Protein AF-A0A2N8UGH3-F1 (afdb_monomer)

Solvent-accessible surface area (backbone atoms only — not comparable to full-atom values): 9376 Å² total; per-residue (Å²): 130,88,48,71,65,54,54,50,49,54,59,67,67,43,77,85,64,76,71,81,84,72,56,86,43,68,87,42,90,91,50,55,76,67,55,26,51,52,55,26,53,52,53,52,49,52,53,52,51,50,48,52,52,54,51,51,51,60,73,66,34,61,67,68,53,51,55,53,52,53,53,49,55,51,49,49,56,53,51,50,50,51,52,52,53,51,51,50,53,52,49,51,54,53,47,54,50,50,52,50,52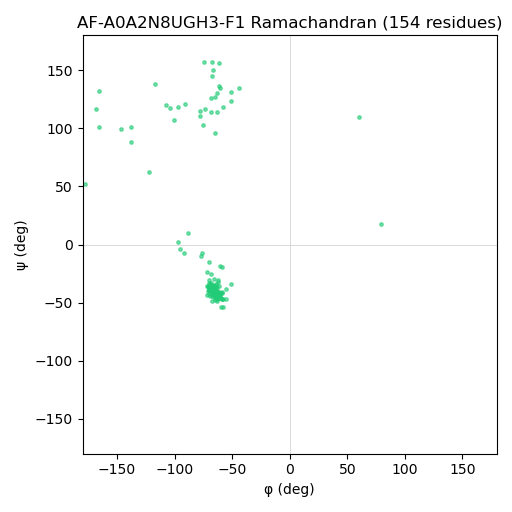,50,50,52,50,50,50,52,51,49,50,53,53,49,48,53,52,50,51,51,53,49,52,54,49,50,49,49,53,53,52,59,66,64,72,78,75,77,91,75,85,87,81,90,80,91,77,90,78,87,77,87,81,80,91,129

Foldseek 3Di:
DQDPVNVVVVVVPPCPDDDPQDQPLPPPPVDDPVRSVVVSVVVVVVVVVVSVVVVCCVVPPCPVVVVVVVVVVVVCVVVVVVVVVVVVVVVVVVVVVVVVVVVVVVVVVVVVVVVVVVVVVVVVVVVVVVVVVVVPDDDDDDDDDDDDDDDDDDDD

Radius of gyration: 50.94 Å; Cα contacts (8 Å, |Δi|>4): 20; chains: 1; bounding box: 108×32×123 Å

pLDDT: mean 74.41, std 18.15, range [32.41, 97.69]

Mean predicted aligned error: 19.1 Å

Structure (mmCIF, N/CA/C/O backbone):
data_AF-A0A2N8UGH3-F1
#
_entry.id   AF-A0A2N8UGH3-F1
#
loop_
_atom_site.group_PDB
_atom_site.id
_atom_site.type_symbol
_atom_site.label_atom_id
_atom_site.label_alt_id
_atom_site.label_comp_id
_atom_site.label_asym_id
_atom_site.label_entity_id
_atom_site.label_seq_id
_atom_site.pdbx_PDB_ins_code
_atom_site.Cartn_x
_atom_site.Cartn_y
_atom_site.Cartn_z
_atom_site.occupancy
_atom_site.B_iso_or_equiv
_atom_site.auth_seq_id
_atom_site.auth_comp_id
_atom_site.auth_asym_id
_atom_site.auth_atom_id
_atom_site.pdbx_PDB_model_num
ATOM 1 N N . MET A 1 1 ? -11.559 -6.009 -9.911 1.00 49.41 1 MET A N 1
ATOM 2 C CA . MET A 1 1 ? -10.511 -5.076 -9.450 1.00 49.41 1 MET A CA 1
ATOM 3 C C . MET A 1 1 ? -11.228 -4.004 -8.659 1.00 49.41 1 MET A C 1
ATOM 5 O O . MET A 1 1 ? -12.177 -3.466 -9.205 1.00 49.41 1 MET A O 1
ATOM 9 N N . ALA A 1 2 ? -10.891 -3.788 -7.388 1.00 54.97 2 ALA A N 1
ATOM 10 C CA . ALA A 1 2 ? -11.519 -2.706 -6.635 1.00 54.97 2 ALA A CA 1
ATOM 11 C C . ALA A 1 2 ? -10.937 -1.376 -7.128 1.00 54.97 2 ALA A C 1
ATOM 13 O O . ALA A 1 2 ? -9.723 -1.180 -7.043 1.00 54.97 2 ALA A O 1
ATOM 14 N N . ASP A 1 3 ? -11.779 -0.522 -7.708 1.00 81.75 3 ASP A N 1
ATOM 15 C CA . ASP A 1 3 ? -11.370 0.803 -8.174 1.00 81.75 3 ASP A CA 1
ATOM 16 C C . ASP A 1 3 ? -10.983 1.682 -6.982 1.00 81.75 3 ASP A C 1
ATOM 18 O O . ASP A 1 3 ? -11.532 1.546 -5.888 1.00 81.75 3 ASP A O 1
ATOM 22 N N . ILE A 1 4 ? -10.061 2.626 -7.191 1.00 71.19 4 ILE A N 1
ATOM 23 C CA . ILE A 1 4 ? -9.666 3.620 -6.174 1.00 71.19 4 ILE A CA 1
ATOM 24 C C . ILE A 1 4 ? -10.902 4.315 -5.587 1.00 71.19 4 ILE A C 1
ATOM 26 O O . ILE A 1 4 ? -10.950 4.570 -4.388 1.00 71.19 4 ILE A O 1
ATOM 30 N N . GLN A 1 5 ? -11.940 4.517 -6.400 1.00 71.19 5 GLN A N 1
ATOM 31 C CA . GLN A 1 5 ? -13.211 5.073 -5.955 1.00 71.19 5 GLN A CA 1
ATOM 32 C C . GLN A 1 5 ? -13.935 4.183 -4.930 1.00 71.19 5 GLN A C 1
ATOM 34 O O . GLN A 1 5 ? -14.475 4.702 -3.965 1.00 71.19 5 GLN A O 1
ATOM 39 N N . GLN A 1 6 ? -13.872 2.853 -5.054 1.00 74.31 6 GLN A N 1
ATOM 40 C CA . GLN A 1 6 ? -14.444 1.935 -4.060 1.00 74.31 6 GLN A CA 1
ATOM 41 C C . GLN A 1 6 ? -13.665 1.936 -2.742 1.00 74.31 6 GLN A C 1
ATOM 43 O O . GLN A 1 6 ? -14.260 1.777 -1.680 1.00 74.31 6 GLN A O 1
ATOM 48 N N . VAL A 1 7 ? -12.343 2.124 -2.793 1.00 69.12 7 VAL A N 1
ATOM 49 C CA . VAL A 1 7 ? -11.521 2.270 -1.581 1.00 69.12 7 VAL A CA 1
ATOM 50 C C . VAL A 1 7 ? -11.821 3.604 -0.900 1.00 69.12 7 VAL A C 1
ATOM 52 O O . VAL A 1 7 ? -11.980 3.646 0.316 1.00 69.12 7 VAL A O 1
ATOM 55 N N . LEU A 1 8 ? -11.956 4.685 -1.671 1.00 67.88 8 LEU A N 1
ATOM 56 C CA . LEU A 1 8 ? -12.337 5.998 -1.152 1.00 67.88 8 LEU A CA 1
ATOM 57 C C . LEU A 1 8 ? -13.750 5.991 -0.563 1.00 67.88 8 LEU A C 1
ATOM 59 O O . LEU A 1 8 ? -13.944 6.539 0.517 1.00 67.88 8 LEU A O 1
ATOM 63 N N . ASP A 1 9 ? -14.700 5.306 -1.197 1.00 74.69 9 ASP A N 1
ATOM 64 C CA . ASP A 1 9 ? -16.054 5.136 -0.668 1.00 74.69 9 ASP A CA 1
ATOM 65 C C . ASP A 1 9 ? -16.061 4.261 0.596 1.00 74.69 9 ASP A C 1
ATOM 67 O O . ASP A 1 9 ? -16.784 4.562 1.541 1.00 74.69 9 ASP A O 1
ATOM 71 N N . GLN A 1 10 ? -15.217 3.224 0.681 1.00 67.56 10 GLN A N 1
ATOM 72 C CA . GLN A 1 10 ? -15.033 2.443 1.913 1.00 67.56 10 GLN A CA 1
ATOM 73 C C . GLN A 1 10 ? -14.420 3.272 3.043 1.00 67.56 10 GLN A C 1
ATOM 75 O O . GLN A 1 10 ? -14.826 3.119 4.192 1.00 67.56 10 GLN A O 1
ATOM 80 N N . VAL A 1 11 ? -13.471 4.158 2.727 1.00 64.19 11 VAL A N 1
ATOM 81 C CA . VAL A 1 11 ? -12.862 5.085 3.690 1.00 64.19 11 VAL A CA 1
ATOM 82 C C . VAL A 1 11 ? -13.861 6.163 4.121 1.00 64.19 11 VAL A C 1
ATOM 84 O O . VAL A 1 11 ? -13.923 6.493 5.300 1.00 64.19 11 VAL A O 1
ATOM 87 N N . ALA A 1 12 ? -14.689 6.673 3.209 1.00 64.88 12 ALA A N 1
ATOM 88 C CA . ALA A 1 12 ? -15.757 7.625 3.515 1.00 64.88 12 ALA A CA 1
ATOM 89 C C . ALA A 1 12 ? -16.912 6.981 4.304 1.00 64.88 12 ALA A C 1
ATOM 91 O O . ALA A 1 12 ? -17.543 7.643 5.126 1.00 64.88 12 ALA A O 1
ATOM 92 N N . ALA A 1 13 ? -17.158 5.685 4.094 1.00 64.12 13 ALA A N 1
ATOM 93 C CA . ALA A 1 13 ? -18.090 4.873 4.870 1.00 64.12 13 ALA A CA 1
ATOM 94 C C . ALA A 1 13 ? -17.541 4.472 6.250 1.00 64.12 13 ALA A C 1
ATOM 96 O O . ALA A 1 13 ? -18.286 3.927 7.072 1.00 64.12 13 ALA A O 1
ATOM 97 N N . LEU A 1 14 ? -16.263 4.749 6.546 1.00 59.75 14 LEU A N 1
ATOM 98 C CA . LEU A 1 14 ? -15.774 4.659 7.916 1.00 59.75 14 LEU A CA 1
ATOM 99 C C . LEU A 1 14 ? -16.565 5.662 8.764 1.00 59.75 14 LEU A C 1
ATOM 101 O O . LEU A 1 14 ? -16.773 6.794 8.336 1.00 59.75 14 LEU A O 1
ATOM 105 N N . PRO A 1 15 ? -17.010 5.292 9.974 1.00 59.44 15 PRO A N 1
ATOM 106 C CA . PRO A 1 15 ? -17.785 6.194 10.811 1.00 59.44 15 PRO A CA 1
ATOM 107 C C . PRO A 1 15 ? -16.915 7.391 11.224 1.00 59.44 15 PRO A C 1
ATOM 109 O O . PRO A 1 15 ? -16.141 7.288 12.178 1.00 59.44 15 PRO A O 1
ATOM 112 N N . THR A 1 16 ? -17.030 8.498 10.485 1.00 59.66 16 THR A N 1
ATOM 113 C CA . THR A 1 16 ? -16.278 9.755 10.659 1.00 59.66 16 THR A CA 1
ATOM 114 C C . THR A 1 16 ? -16.722 10.532 11.894 1.00 59.66 16 THR A C 1
ATOM 116 O O . THR A 1 16 ? -15.936 11.274 12.475 1.00 59.66 16 THR A O 1
ATOM 119 N N . ALA A 1 17 ? -17.950 10.304 12.362 1.00 53.19 17 ALA A N 1
ATOM 120 C CA . ALA A 1 17 ? -18.405 10.740 13.670 1.00 53.19 17 ALA A CA 1
ATOM 121 C C . ALA A 1 17 ? -18.278 9.578 14.662 1.00 53.19 17 ALA A C 1
ATOM 123 O O . ALA A 1 17 ? -18.935 8.539 14.517 1.00 53.19 17 ALA A O 1
ATOM 124 N N . SER A 1 18 ? -17.455 9.743 15.703 1.00 63.12 18 SER A N 1
ATOM 125 C CA . SER A 1 18 ? -17.618 8.912 16.894 1.00 63.12 18 SER A CA 1
ATOM 126 C C . SER A 1 18 ? -19.042 9.146 17.386 1.00 63.12 18 SER A C 1
ATOM 128 O O . SER A 1 18 ? -19.385 10.287 17.704 1.00 63.12 18 SER A O 1
ATOM 130 N N . LYS A 1 19 ? -19.880 8.101 17.421 1.00 69.75 19 LYS A N 1
ATOM 131 C CA . LYS A 1 19 ? -21.169 8.175 18.121 1.00 69.75 19 LYS A CA 1
ATOM 132 C C . LYS A 1 19 ? -20.925 8.858 19.472 1.00 69.75 19 LYS A C 1
ATOM 134 O O . LYS A 1 19 ? -19.923 8.512 20.108 1.00 69.75 19 LYS A O 1
ATOM 139 N N . PRO A 1 20 ? -21.766 9.827 19.878 1.00 74.56 20 PRO A N 1
ATOM 140 C CA . PRO A 1 20 ? -21.604 10.472 21.170 1.00 74.56 20 PRO A CA 1
ATOM 141 C C . PRO A 1 20 ? -21.496 9.377 22.226 1.00 74.56 20 PRO A C 1
ATOM 143 O O . PRO A 1 20 ? -22.322 8.462 22.268 1.00 74.56 20 PRO A O 1
ATOM 146 N N . TYR A 1 21 ? -20.397 9.409 22.976 1.00 80.19 21 TYR A N 1
ATOM 147 C CA . TYR A 1 21 ? -20.100 8.373 23.946 1.00 80.19 21 TYR A CA 1
ATOM 148 C C . TYR A 1 21 ? -21.118 8.477 25.080 1.00 80.19 21 TYR A C 1
ATOM 150 O O . TYR A 1 21 ? -21.164 9.480 25.788 1.00 80.19 21 TYR A O 1
ATOM 158 N N . ILE A 1 22 ? -21.959 7.455 25.212 1.00 85.94 22 ILE A N 1
ATOM 159 C CA . ILE A 1 22 ? -22.910 7.324 26.312 1.00 85.94 22 ILE A CA 1
ATOM 160 C C . ILE A 1 22 ? -22.318 6.282 27.244 1.00 85.94 22 ILE A C 1
ATOM 162 O O . ILE A 1 22 ? -22.130 5.138 26.832 1.00 85.94 22 ILE A O 1
ATOM 166 N N . ASN A 1 23 ? -22.009 6.684 28.477 1.00 86.31 23 ASN A N 1
ATOM 167 C CA . ASN A 1 23 ? -21.458 5.771 29.466 1.00 86.31 23 ASN A CA 1
ATOM 168 C C . ASN A 1 23 ? -22.490 4.667 29.779 1.00 86.31 23 ASN A C 1
ATOM 170 O O . ASN A 1 23 ? -23.540 4.977 30.346 1.00 86.31 23 ASN A O 1
ATOM 174 N N . PRO A 1 24 ? -22.217 3.391 29.442 1.00 86.62 24 PRO A N 1
ATOM 175 C CA . PRO A 1 24 ? -23.155 2.298 29.685 1.00 86.62 24 PRO A CA 1
ATOM 176 C C . PRO A 1 24 ? -23.308 1.970 31.177 1.00 86.62 24 PRO A C 1
ATOM 178 O O . PRO A 1 24 ? -24.255 1.286 31.553 1.00 86.62 24 PRO A O 1
ATOM 181 N N . TYR A 1 25 ? -22.398 2.462 32.022 1.00 87.88 25 TYR A N 1
ATOM 182 C CA . TYR A 1 25 ? -22.401 2.239 33.466 1.00 87.88 25 TYR A CA 1
ATOM 183 C C . TYR A 1 25 ? -23.033 3.393 34.257 1.00 87.88 25 TYR A C 1
ATOM 185 O O . TYR A 1 25 ? -23.077 3.326 35.482 1.00 87.88 25 TYR A O 1
ATOM 193 N N . ALA A 1 26 ? -23.541 4.436 33.591 1.00 86.38 26 ALA A N 1
ATOM 194 C CA . ALA A 1 26 ? -24.176 5.563 34.268 1.00 86.38 26 ALA A CA 1
ATOM 195 C C . ALA A 1 26 ? -25.461 5.135 35.005 1.00 86.38 26 ALA A C 1
ATOM 197 O O . ALA A 1 26 ? -26.369 4.549 34.414 1.00 86.38 26 ALA A O 1
ATOM 198 N N . GLY A 1 27 ? -25.556 5.455 36.299 1.00 83.75 27 GLY A N 1
ATOM 199 C CA . GLY A 1 27 ? -26.729 5.172 37.135 1.00 83.75 27 GLY A CA 1
ATOM 200 C C . GLY A 1 27 ? -26.822 3.724 37.625 1.00 83.75 27 GLY A C 1
ATOM 201 O O . GLY A 1 27 ? -27.896 3.271 38.039 1.00 83.75 27 GLY A O 1
ATOM 202 N N . HIS A 1 28 ? -25.724 2.968 37.575 1.00 87.94 28 HIS A N 1
ATOM 203 C CA . HIS A 1 28 ? -25.727 1.574 37.998 1.00 87.94 28 HIS A CA 1
ATOM 204 C C . HIS A 1 28 ? -25.692 1.463 39.532 1.00 87.94 28 HIS A C 1
ATOM 206 O O . HIS A 1 28 ? -24.708 1.813 40.171 1.00 87.94 28 HIS A O 1
ATOM 212 N N . ARG A 1 29 ? -26.761 0.925 40.140 1.00 86.56 29 ARG A N 1
ATOM 213 C CA . ARG A 1 29 ? -26.955 0.887 41.611 1.00 86.56 29 ARG A CA 1
ATOM 214 C C . ARG A 1 29 ? -25.865 0.158 42.411 1.00 86.56 29 ARG A C 1
ATOM 216 O O . ARG A 1 29 ? -25.817 0.322 43.623 1.00 86.56 29 ARG A O 1
ATOM 223 N N . ALA A 1 30 ? -25.070 -0.692 41.765 1.00 89.50 30 ALA A N 1
ATOM 224 C CA . ALA A 1 30 ? -24.024 -1.490 42.406 1.00 89.50 30 ALA A CA 1
ATOM 225 C C . ALA A 1 30 ? -22.628 -0.845 42.330 1.00 89.50 30 ALA A C 1
ATOM 227 O O . ALA A 1 30 ? -21.686 -1.403 42.880 1.00 89.50 30 ALA A O 1
ATOM 228 N N . LEU A 1 31 ? -22.495 0.289 41.637 1.00 88.50 31 LEU A N 1
ATOM 229 C CA . LEU A 1 31 ? -21.227 0.977 41.407 1.00 88.50 31 LEU A CA 1
ATOM 230 C C . LEU A 1 31 ? -21.279 2.359 42.055 1.00 88.50 31 LEU A C 1
ATOM 232 O O . LEU A 1 31 ? -22.279 3.067 41.931 1.00 88.50 31 LEU A O 1
ATOM 236 N N . SER A 1 32 ? -20.194 2.761 42.707 1.00 90.50 32 SER A N 1
ATOM 237 C CA . SER A 1 32 ? -20.021 4.152 43.135 1.00 90.50 32 SER A CA 1
ATOM 238 C C . SER A 1 32 ? -19.857 5.081 41.925 1.00 90.50 32 SER A C 1
ATOM 240 O O . SER A 1 32 ? -19.442 4.641 40.852 1.00 90.50 32 SER A O 1
ATOM 242 N N . ASP A 1 33 ? -20.154 6.374 42.084 1.00 88.44 33 ASP A N 1
ATOM 243 C CA . ASP A 1 33 ? -20.087 7.351 40.982 1.00 88.44 33 ASP A CA 1
ATOM 244 C C . ASP A 1 33 ? -18.703 7.374 40.305 1.00 88.44 33 ASP A C 1
ATOM 246 O O . ASP A 1 33 ? -18.599 7.406 39.080 1.00 88.44 33 ASP A O 1
ATOM 250 N N . HIS A 1 34 ? -17.631 7.240 41.093 1.00 89.94 34 HIS A N 1
ATOM 251 C CA . HIS A 1 34 ? -16.262 7.193 40.578 1.00 89.94 34 HIS A CA 1
ATOM 252 C C . HIS A 1 34 ? -15.967 5.924 39.760 1.00 89.94 34 HIS A C 1
ATOM 254 O O . HIS A 1 34 ? -15.314 5.986 38.718 1.00 89.94 34 HIS A O 1
ATOM 260 N N . GLU A 1 35 ? -16.462 4.763 40.196 1.00 92.50 35 GLU A N 1
ATOM 261 C CA . GLU A 1 35 ? -16.292 3.503 39.460 1.00 92.50 35 GLU A CA 1
ATOM 262 C C . GLU A 1 35 ? -17.058 3.521 38.132 1.00 92.50 35 GLU A C 1
ATOM 264 O O . GLU A 1 35 ? -16.569 2.991 37.133 1.00 92.50 35 GLU A O 1
ATOM 269 N N . GLN A 1 36 ? -18.230 4.163 38.097 1.00 92.19 36 GLN A N 1
ATOM 270 C CA . GLN A 1 36 ? -19.008 4.338 36.869 1.00 92.19 36 GLN A CA 1
ATOM 271 C C . GLN A 1 36 ? -18.259 5.203 35.849 1.00 92.19 36 GLN A C 1
ATOM 273 O O . GLN A 1 36 ? -18.223 4.858 34.666 1.00 92.19 36 GLN A O 1
ATOM 278 N N . GLU A 1 37 ? -17.648 6.308 36.285 1.00 89.69 37 GLU A N 1
ATOM 279 C CA . GLU A 1 37 ? -16.824 7.167 35.426 1.00 89.69 37 GLU A CA 1
ATOM 280 C C . GLU A 1 37 ? -15.593 6.425 34.896 1.00 89.69 37 GLU A C 1
ATOM 282 O O . GLU A 1 37 ? -15.363 6.410 33.685 1.00 89.69 37 GLU A O 1
ATOM 287 N N . LEU A 1 38 ? -14.850 5.741 35.773 1.00 93.69 38 LEU A N 1
ATOM 288 C CA . LEU A 1 38 ? -13.665 4.967 35.394 1.00 93.69 38 LEU A CA 1
ATOM 289 C C . LEU A 1 38 ? -13.993 3.888 34.359 1.00 93.69 38 LEU A C 1
ATOM 291 O O . LEU A 1 38 ? -13.372 3.836 33.297 1.00 93.69 38 LEU A O 1
ATOM 295 N N . LEU A 1 39 ? -14.981 3.033 34.638 1.00 92.44 39 LEU A N 1
ATOM 296 C CA . LEU A 1 39 ? -15.404 1.979 33.710 1.00 92.44 39 LEU A CA 1
ATOM 297 C C . LEU A 1 39 ? -15.940 2.560 32.398 1.00 92.44 39 LEU A C 1
ATOM 299 O O . LEU A 1 39 ? -15.742 1.968 31.333 1.00 92.44 39 LEU A O 1
ATOM 303 N N . GLY A 1 40 ? -16.567 3.735 32.466 1.00 91.62 40 GLY A N 1
ATOM 304 C CA . GLY A 1 40 ? -16.954 4.504 31.299 1.00 91.62 40 GLY A CA 1
ATOM 305 C C . GLY A 1 40 ? -15.745 4.876 30.435 1.00 91.62 40 GLY A C 1
ATOM 306 O O . GLY A 1 40 ? -15.702 4.551 29.251 1.00 91.62 40 GLY A O 1
ATOM 307 N N . GLU A 1 41 ? -14.725 5.505 31.002 1.00 90.69 41 GLU A N 1
ATOM 308 C CA . GLU A 1 41 ? -13.538 5.880 30.226 1.00 90.69 41 GLU A CA 1
ATOM 309 C C . GLU A 1 41 ? -12.774 4.656 29.690 1.00 90.69 41 GLU A C 1
ATOM 311 O O . GLU A 1 41 ? -12.305 4.672 28.549 1.00 90.69 41 GLU A O 1
ATOM 316 N N . TYR A 1 42 ? -12.731 3.542 30.431 1.00 93.62 42 TYR A N 1
ATOM 317 C CA . TYR A 1 42 ? -12.162 2.286 29.924 1.00 93.62 42 TYR A CA 1
ATOM 318 C C . TYR A 1 42 ? -12.955 1.697 28.755 1.00 93.62 42 TYR A C 1
ATOM 320 O O . TYR A 1 42 ? -12.351 1.211 27.796 1.00 93.62 42 TYR A O 1
ATOM 328 N N . ALA A 1 43 ? -14.288 1.747 28.788 1.00 90.12 43 ALA A N 1
ATOM 329 C CA . ALA A 1 43 ? -15.114 1.298 27.669 1.00 90.12 43 ALA A CA 1
ATOM 330 C C . ALA A 1 43 ? -14.883 2.167 26.424 1.00 90.12 43 ALA A C 1
ATOM 332 O O . ALA A 1 43 ? -14.716 1.640 25.321 1.00 90.12 43 ALA A O 1
ATOM 333 N N . ARG A 1 44 ? -14.777 3.488 26.610 1.00 88.69 44 ARG A N 1
ATOM 334 C CA . ARG A 1 44 ? -14.430 4.427 25.540 1.00 88.69 44 ARG A CA 1
ATOM 335 C C . ARG A 1 44 ? -13.053 4.129 24.948 1.00 88.69 44 ARG A C 1
ATOM 337 O O . ARG A 1 44 ? -12.919 4.080 23.727 1.00 88.69 44 ARG A O 1
ATOM 344 N N . LEU A 1 45 ? -12.045 3.901 25.790 1.00 91.00 45 LEU A N 1
ATOM 345 C CA . LEU A 1 45 ? -10.691 3.555 25.357 1.00 91.00 45 LEU A CA 1
ATOM 346 C C . LEU A 1 45 ? -10.652 2.209 24.621 1.00 91.00 45 LEU A C 1
ATOM 348 O O . LEU A 1 45 ? -9.999 2.080 23.590 1.00 91.00 45 LEU A O 1
ATOM 352 N N . ALA A 1 46 ? -11.365 1.199 25.115 1.00 90.12 46 ALA A N 1
ATOM 353 C CA . ALA A 1 46 ? -11.428 -0.099 24.453 1.00 90.12 46 ALA A CA 1
ATOM 354 C C . ALA A 1 46 ? -12.016 0.021 23.038 1.00 90.12 46 ALA A C 1
ATOM 356 O O . ALA A 1 46 ? -11.495 -0.580 22.096 1.00 90.12 46 ALA A O 1
ATOM 357 N N . ASP A 1 47 ? -13.061 0.831 22.861 1.00 88.75 47 ASP A N 1
ATOM 358 C CA . ASP A 1 47 ? -13.664 1.069 21.550 1.00 88.75 47 ASP A CA 1
ATOM 359 C C . ASP A 1 47 ? -12.764 1.874 20.608 1.00 88.75 47 ASP A C 1
ATOM 361 O O . ASP A 1 47 ? -12.697 1.564 19.412 1.00 88.75 47 ASP A O 1
ATOM 365 N N . THR A 1 48 ? -12.030 2.872 21.112 1.00 89.62 48 THR A N 1
ATOM 366 C CA . THR A 1 48 ? -11.048 3.591 20.286 1.00 89.62 48 THR A CA 1
ATOM 367 C C . THR A 1 48 ? -9.906 2.673 19.864 1.00 89.62 48 THR A C 1
ATOM 369 O O . THR A 1 48 ? -9.552 2.657 18.686 1.00 89.62 48 THR A O 1
ATOM 372 N N . VAL A 1 49 ? -9.388 1.836 20.766 1.00 93.38 49 VAL A N 1
ATOM 373 C CA . VAL A 1 49 ? -8.333 0.859 20.458 1.00 93.38 49 VAL A CA 1
ATOM 374 C C . VAL A 1 49 ? -8.807 -0.171 19.432 1.00 93.38 49 VAL A C 1
ATOM 376 O O . VAL A 1 49 ? -8.094 -0.430 18.465 1.00 93.38 49 VAL A O 1
ATOM 379 N N . ARG A 1 50 ? -10.027 -0.713 19.565 1.00 90.31 50 ARG A N 1
ATOM 380 C CA . ARG A 1 50 ? -10.606 -1.625 18.558 1.00 90.31 50 ARG A CA 1
ATOM 381 C C . ARG A 1 50 ? -10.708 -0.971 17.186 1.00 90.31 50 ARG A C 1
ATOM 383 O O . ARG A 1 50 ? -10.397 -1.605 16.181 1.00 90.31 50 ARG A O 1
ATOM 390 N N . ARG A 1 51 ? -11.127 0.295 17.136 1.00 87.75 51 ARG A N 1
ATOM 391 C CA . ARG A 1 51 ? -11.209 1.056 15.886 1.00 87.75 51 ARG A CA 1
ATOM 392 C C . ARG A 1 51 ? -9.835 1.246 15.259 1.00 87.75 51 ARG A C 1
ATOM 394 O O . ARG A 1 51 ? -9.688 0.997 14.068 1.00 87.75 51 ARG A O 1
ATOM 401 N N . VAL A 1 52 ? -8.841 1.654 16.045 1.00 89.62 52 VAL A N 1
ATOM 402 C CA . VAL A 1 52 ? -7.461 1.805 15.566 1.00 89.62 52 VAL A CA 1
ATOM 403 C C . VAL A 1 52 ? -6.940 0.473 15.035 1.00 89.62 52 VAL A C 1
ATOM 405 O O . VAL A 1 52 ? -6.450 0.437 13.915 1.00 89.62 52 VAL A O 1
ATOM 408 N N . ALA A 1 53 ? -7.132 -0.627 15.766 1.00 90.31 53 ALA A N 1
ATOM 409 C CA . ALA A 1 53 ? -6.720 -1.954 15.320 1.00 90.31 53 ALA A CA 1
ATOM 410 C C . ALA A 1 53 ? -7.377 -2.345 13.986 1.00 90.31 53 ALA A C 1
ATOM 412 O O . ALA A 1 53 ? -6.678 -2.753 13.063 1.00 90.31 53 ALA A O 1
ATOM 413 N N . ALA A 1 54 ? -8.693 -2.153 13.845 1.00 87.62 54 ALA A N 1
ATOM 414 C CA . ALA A 1 54 ? -9.409 -2.444 12.604 1.00 87.62 54 ALA A CA 1
ATOM 415 C C . ALA A 1 54 ? -8.891 -1.608 11.420 1.00 87.62 54 ALA A C 1
ATOM 417 O O . ALA A 1 54 ? -8.665 -2.144 10.334 1.00 87.62 54 ALA A O 1
ATOM 418 N N . LEU A 1 55 ? -8.651 -0.309 11.630 1.00 86.12 55 LEU A N 1
ATOM 419 C CA . LEU A 1 55 ? -8.077 0.572 10.610 1.00 86.12 55 LEU A CA 1
ATOM 420 C C . LEU A 1 55 ? -6.647 0.163 10.248 1.00 86.12 55 LEU A C 1
ATOM 422 O O . LEU A 1 55 ? -6.314 0.096 9.067 1.00 86.12 55 LEU A O 1
ATOM 426 N N . SER A 1 56 ? -5.814 -0.168 11.235 1.00 86.88 56 SER A N 1
ATOM 427 C CA . SER A 1 56 ? -4.461 -0.673 11.007 1.00 86.88 56 SER A CA 1
ATOM 428 C C . SER A 1 56 ? -4.475 -1.974 10.209 1.00 86.88 56 SER A C 1
ATOM 430 O O . SER A 1 56 ? -3.680 -2.117 9.286 1.00 86.88 56 SER A O 1
ATOM 432 N N . THR A 1 57 ? -5.393 -2.903 10.491 1.00 85.56 57 THR A N 1
ATOM 433 C CA . THR A 1 57 ? -5.534 -4.139 9.709 1.00 85.56 57 THR A CA 1
ATOM 434 C C . THR A 1 57 ? -5.975 -3.859 8.273 1.00 85.56 57 THR A C 1
ATOM 436 O O . THR A 1 57 ? -5.429 -4.466 7.356 1.00 85.56 57 THR A O 1
ATOM 439 N N . LEU A 1 58 ? -6.906 -2.925 8.049 1.00 82.19 58 LEU A N 1
ATOM 440 C CA . LEU A 1 58 ? -7.328 -2.531 6.699 1.00 82.19 58 LEU A CA 1
ATOM 441 C C . LEU A 1 58 ? -6.187 -1.884 5.903 1.00 82.19 58 LEU A C 1
ATOM 443 O O . LEU A 1 58 ? -5.941 -2.276 4.763 1.00 82.19 58 LEU A O 1
ATOM 447 N N . LEU A 1 59 ? -5.453 -0.949 6.510 1.00 78.12 59 LEU A N 1
ATOM 448 C CA . LEU A 1 59 ? -4.317 -0.260 5.881 1.00 78.12 59 LEU A CA 1
ATOM 449 C C . LEU A 1 59 ? -3.121 -1.191 5.647 1.00 78.12 59 LEU A C 1
ATOM 451 O O . LEU A 1 59 ? -2.423 -1.088 4.638 1.00 78.12 59 LEU A O 1
ATOM 455 N N . SER A 1 60 ? -2.894 -2.121 6.573 1.00 79.44 60 SER A N 1
ATOM 456 C CA . SER A 1 60 ? -1.879 -3.161 6.428 1.00 79.44 60 SER A CA 1
ATOM 457 C C . SER A 1 60 ? -2.329 -4.286 5.494 1.00 79.44 60 SER A C 1
ATOM 459 O O . SER A 1 60 ? -1.516 -5.151 5.158 1.00 79.44 60 SER A O 1
ATOM 461 N N . SER A 1 61 ? -3.603 -4.325 5.089 1.00 77.44 61 SER A N 1
ATOM 462 C CA . SER A 1 61 ? -4.110 -5.405 4.255 1.00 77.44 61 SER A CA 1
ATOM 463 C C . SER A 1 61 ? -3.404 -5.409 2.900 1.00 77.44 61 SER A C 1
ATOM 465 O O . SER A 1 61 ? -3.298 -4.405 2.196 1.00 77.44 61 SER A O 1
ATOM 467 N N . SER A 1 62 ? -2.919 -6.590 2.520 1.00 68.00 62 SER A N 1
ATOM 468 C CA . SER A 1 62 ? -2.115 -6.806 1.315 1.00 68.00 62 SER A CA 1
ATOM 469 C C . SER A 1 62 ? -2.850 -6.444 0.016 1.00 68.00 62 SER A C 1
ATOM 471 O O . SER A 1 62 ? -2.210 -6.211 -1.002 1.00 68.00 62 SER A O 1
ATOM 473 N N . THR A 1 63 ? -4.181 -6.345 0.036 1.00 71.38 63 THR A N 1
ATOM 474 C CA . THR A 1 63 ? -5.003 -6.120 -1.163 1.00 71.38 63 THR A CA 1
ATOM 475 C C . THR A 1 63 ? -4.745 -4.766 -1.832 1.00 71.38 63 THR A C 1
ATOM 477 O O . THR A 1 63 ? -4.600 -4.715 -3.054 1.00 71.38 63 THR A O 1
ATOM 480 N N . ALA A 1 64 ? -4.606 -3.690 -1.049 1.00 68.25 64 ALA A N 1
ATOM 481 C CA . ALA A 1 64 ? -4.264 -2.362 -1.561 1.00 68.25 64 ALA A CA 1
ATOM 482 C C . ALA A 1 64 ? -2.817 -2.309 -2.084 1.00 68.25 64 ALA A C 1
ATOM 484 O O . ALA A 1 64 ? -2.535 -1.706 -3.116 1.00 68.25 64 ALA A O 1
ATOM 485 N N . HIS A 1 65 ? -1.899 -3.007 -1.412 1.00 78.00 65 HIS A N 1
ATOM 486 C CA . HIS A 1 65 ? -0.495 -3.082 -1.826 1.00 78.00 65 HIS A CA 1
ATOM 487 C C . HIS A 1 65 ? -0.309 -3.939 -3.084 1.00 78.00 65 HIS A C 1
ATOM 489 O O . HIS A 1 65 ? 0.501 -3.615 -3.948 1.00 78.00 65 HIS A O 1
ATOM 495 N N . ALA A 1 66 ? -1.092 -5.007 -3.242 1.00 83.00 66 ALA A N 1
ATOM 496 C CA . ALA A 1 66 ? -1.015 -5.909 -4.386 1.00 83.00 66 ALA A CA 1
ATOM 497 C C . ALA A 1 66 ? -1.404 -5.223 -5.705 1.00 83.00 66 ALA A C 1
ATOM 499 O O . ALA A 1 66 ? -0.784 -5.486 -6.741 1.00 83.00 66 ALA A O 1
ATOM 500 N N . SER A 1 67 ? -2.395 -4.323 -5.685 1.00 82.25 67 SER A N 1
ATOM 501 C CA . SER A 1 67 ? -2.785 -3.567 -6.880 1.00 82.25 67 SER A CA 1
ATOM 502 C C . SER A 1 67 ? -1.684 -2.590 -7.307 1.00 82.25 67 SER A C 1
ATOM 504 O O . SER A 1 67 ? -1.307 -2.587 -8.482 1.00 82.25 67 SER A O 1
ATOM 506 N N . LEU A 1 68 ? -1.086 -1.853 -6.362 1.00 85.81 68 LEU A N 1
ATOM 507 C CA . LEU A 1 68 ? 0.051 -0.965 -6.628 1.00 85.81 68 LEU A CA 1
ATOM 508 C C . LEU A 1 68 ? 1.273 -1.726 -7.148 1.00 85.81 68 LEU A C 1
ATOM 510 O O . LEU A 1 68 ? 1.855 -1.336 -8.158 1.00 85.81 68 LEU A O 1
ATOM 514 N N . LEU A 1 69 ? 1.633 -2.853 -6.528 1.00 89.56 69 LEU A N 1
ATOM 515 C CA . LEU A 1 69 ? 2.744 -3.689 -6.995 1.00 89.56 69 LEU A CA 1
ATOM 516 C C . LEU A 1 69 ? 2.506 -4.226 -8.413 1.00 89.56 69 LEU A C 1
ATOM 518 O O . LEU A 1 69 ? 3.439 -4.316 -9.211 1.00 89.56 69 LEU A O 1
ATOM 522 N N . THR A 1 70 ? 1.259 -4.551 -8.760 1.00 89.75 70 THR A N 1
ATOM 523 C CA . THR A 1 70 ? 0.909 -4.990 -10.118 1.00 89.75 70 THR A CA 1
ATOM 524 C C . THR A 1 70 ? 1.106 -3.864 -11.133 1.00 89.75 70 THR A C 1
ATOM 526 O O . THR A 1 70 ? 1.675 -4.097 -12.202 1.00 89.75 70 THR A O 1
ATOM 529 N N . GLN A 1 71 ? 0.696 -2.638 -10.796 1.00 89.75 71 GLN A N 1
ATOM 530 C CA . GLN A 1 71 ? 0.912 -1.462 -11.643 1.00 89.75 71 GLN A CA 1
ATOM 531 C C . GLN A 1 71 ? 2.407 -1.148 -11.801 1.00 89.75 71 GLN A C 1
ATOM 533 O O . GLN A 1 71 ? 2.872 -0.943 -12.924 1.00 89.75 71 GLN A O 1
ATOM 538 N N . LEU A 1 72 ? 3.181 -1.208 -10.713 1.00 93.56 72 LEU A N 1
ATOM 539 C CA . LEU A 1 72 ? 4.632 -1.006 -10.747 1.00 93.56 72 LEU A CA 1
ATOM 540 C C . LEU A 1 72 ? 5.341 -2.040 -11.630 1.00 93.56 72 LEU A C 1
ATOM 542 O O . LEU A 1 72 ? 6.163 -1.657 -12.454 1.00 93.56 72 LEU A O 1
ATOM 546 N N . ARG A 1 73 ? 4.966 -3.325 -11.570 1.00 94.56 73 ARG A N 1
ATOM 547 C CA . ARG A 1 73 ? 5.520 -4.360 -12.469 1.00 94.56 73 ARG A CA 1
ATOM 548 C C . ARG A 1 73 ? 5.214 -4.114 -13.947 1.00 94.56 73 ARG A C 1
ATOM 550 O O . ARG A 1 73 ? 5.948 -4.563 -14.829 1.00 94.56 73 ARG A O 1
ATOM 557 N N . VAL A 1 74 ? 4.086 -3.480 -14.268 1.00 94.31 74 VAL A N 1
ATOM 558 C CA . VAL A 1 74 ? 3.782 -3.090 -15.655 1.00 94.31 74 VAL A CA 1
ATOM 559 C C . VAL A 1 74 ? 4.681 -1.933 -16.082 1.00 94.31 74 VAL A C 1
ATOM 561 O O . VAL A 1 74 ? 5.220 -1.969 -17.188 1.00 94.31 74 VAL A O 1
ATOM 564 N N . LEU A 1 75 ? 4.871 -0.940 -15.212 1.00 94.62 75 LEU A N 1
ATOM 565 C CA . LEU A 1 75 ? 5.767 0.186 -15.475 1.00 94.62 75 LEU A CA 1
ATOM 566 C C . LEU A 1 75 ? 7.220 -0.263 -15.634 1.00 94.62 75 LEU A C 1
ATOM 568 O O . LEU A 1 75 ? 7.864 0.139 -16.596 1.00 94.62 75 LEU A O 1
ATOM 572 N N . GLU A 1 76 ? 7.702 -1.148 -14.767 1.00 96.06 76 GLU A N 1
ATOM 573 C CA . GLU A 1 76 ? 9.047 -1.722 -14.836 1.00 96.06 76 GLU A CA 1
ATOM 574 C C . GLU A 1 76 ? 9.308 -2.389 -16.189 1.00 96.06 76 GLU A C 1
ATOM 576 O O . GLU A 1 76 ? 10.310 -2.107 -16.836 1.00 96.06 76 GLU A O 1
ATOM 581 N N . ARG A 1 77 ? 8.374 -3.213 -16.677 1.00 96.06 77 ARG A N 1
ATOM 582 C CA . ARG A 1 77 ? 8.523 -3.873 -17.983 1.00 96.06 77 ARG A CA 1
ATOM 583 C C . ARG A 1 77 ? 8.551 -2.880 -19.142 1.00 96.06 77 ARG A C 1
ATOM 585 O O . ARG A 1 77 ? 9.351 -3.038 -20.058 1.00 96.06 77 ARG A O 1
ATOM 592 N N . LYS A 1 78 ? 7.704 -1.848 -19.103 1.00 96.69 78 LYS A N 1
ATOM 593 C CA . LYS A 1 78 ? 7.661 -0.815 -20.150 1.00 96.69 78 LYS A CA 1
ATOM 594 C C . LYS A 1 78 ? 8.932 0.031 -20.153 1.00 96.69 78 LYS A C 1
ATOM 596 O O . LYS A 1 78 ? 9.546 0.201 -21.200 1.00 96.69 78 LYS A O 1
ATOM 601 N N . MET A 1 79 ? 9.353 0.516 -18.989 1.00 96.31 79 MET A N 1
ATOM 602 C CA . MET A 1 79 ? 10.550 1.348 -18.858 1.00 96.31 79 MET A CA 1
ATOM 603 C C . MET A 1 79 ? 11.835 0.553 -19.075 1.00 96.31 79 MET A C 1
ATOM 605 O O . MET A 1 79 ? 12.763 1.066 -19.688 1.00 96.31 79 MET A O 1
ATOM 609 N N . GLY A 1 80 ? 11.881 -0.709 -18.647 1.00 95.81 80 GLY A N 1
ATOM 610 C CA . GLY A 1 80 ? 12.985 -1.619 -18.941 1.00 95.81 80 GLY A CA 1
ATOM 611 C C . GLY A 1 80 ? 13.134 -1.873 -20.442 1.00 95.81 80 GLY A C 1
ATOM 612 O O . GLY A 1 80 ? 14.247 -1.846 -20.963 1.00 95.81 80 GLY A O 1
ATOM 613 N N . LEU A 1 81 ? 12.021 -2.029 -21.169 1.00 96.44 81 LEU A N 1
ATOM 614 C CA . LEU A 1 81 ? 12.047 -2.130 -22.630 1.00 96.44 81 LEU A CA 1
ATOM 615 C C . LEU A 1 81 ? 12.563 -0.834 -23.272 1.00 96.44 81 LEU A C 1
ATOM 617 O O . LEU A 1 81 ? 13.445 -0.882 -24.121 1.00 96.44 81 LEU A O 1
ATOM 621 N N . VAL A 1 82 ? 12.086 0.330 -22.826 1.00 97.38 82 VAL A N 1
ATOM 622 C CA . VAL A 1 82 ? 12.578 1.626 -23.327 1.00 97.38 82 VAL A CA 1
ATOM 623 C C . VAL A 1 82 ? 14.076 1.798 -23.057 1.00 97.38 82 VAL A C 1
ATOM 625 O O . VAL A 1 82 ? 14.817 2.168 -23.962 1.00 97.38 82 VAL A O 1
ATOM 628 N N . LEU A 1 83 ? 14.544 1.481 -21.848 1.00 96.62 83 LEU A N 1
ATOM 629 C CA . LEU A 1 83 ? 15.955 1.583 -21.472 1.00 96.62 83 LEU A CA 1
ATOM 630 C C . LEU A 1 83 ? 16.839 0.644 -22.300 1.00 96.62 83 LEU A C 1
ATOM 632 O O . LEU A 1 83 ? 17.918 1.041 -22.734 1.00 96.62 83 LEU A O 1
ATOM 636 N N . THR A 1 84 ? 16.399 -0.597 -22.517 1.00 97.12 84 THR A N 1
ATOM 637 C CA . THR A 1 84 ? 17.159 -1.575 -23.311 1.00 97.12 84 THR A CA 1
ATOM 638 C C . THR A 1 84 ? 17.227 -1.179 -24.781 1.00 97.12 84 THR A C 1
ATOM 640 O O . THR A 1 84 ? 18.317 -1.218 -25.350 1.00 97.12 84 THR A O 1
ATOM 643 N N . LEU A 1 85 ? 16.122 -0.716 -25.374 1.00 96.69 85 LEU A N 1
ATOM 644 C CA . LEU A 1 85 ? 16.118 -0.190 -26.742 1.00 96.69 85 LEU A CA 1
ATOM 645 C C . LEU A 1 85 ? 16.992 1.058 -26.880 1.00 96.69 85 LEU A C 1
ATOM 647 O O . LEU A 1 85 ? 17.779 1.143 -27.816 1.00 96.69 85 LEU A O 1
ATOM 651 N N . TYR A 1 86 ? 16.910 1.989 -25.929 1.00 97.31 86 TYR A N 1
ATOM 652 C CA . TYR A 1 86 ? 17.749 3.185 -25.913 1.00 97.31 86 TYR A CA 1
ATOM 653 C C . TYR A 1 86 ? 19.239 2.837 -25.797 1.00 97.31 86 TYR A C 1
ATOM 655 O O . TYR A 1 86 ? 20.078 3.370 -26.517 1.00 97.31 86 TYR A O 1
ATOM 663 N N . LYS A 1 87 ? 19.590 1.890 -24.923 1.00 97.69 87 LYS A N 1
ATOM 664 C CA . LYS A 1 87 ? 20.974 1.427 -24.792 1.00 97.69 87 LYS A CA 1
ATOM 665 C C . LYS A 1 87 ? 21.468 0.773 -26.086 1.00 97.69 87 LYS A C 1
ATOM 667 O O . LYS A 1 87 ? 22.594 1.038 -26.495 1.00 97.69 87 LYS A O 1
ATOM 672 N N . ALA A 1 88 ? 20.640 -0.054 -26.722 1.00 97.12 88 ALA A N 1
ATOM 673 C CA . ALA A 1 88 ? 20.975 -0.677 -27.998 1.00 97.12 88 ALA A CA 1
ATOM 674 C C . ALA A 1 88 ? 21.152 0.367 -29.110 1.00 97.12 88 ALA A C 1
ATOM 676 O O . ALA A 1 88 ? 22.113 0.270 -29.865 1.00 97.12 88 ALA A O 1
ATOM 677 N N . SER A 1 89 ? 20.289 1.390 -29.177 1.00 96.31 89 SER A N 1
ATOM 678 C CA . SER A 1 89 ? 20.401 2.447 -30.189 1.00 96.31 89 SER A CA 1
ATOM 679 C C . SER A 1 89 ? 21.669 3.274 -30.011 1.00 96.31 89 SER A C 1
ATOM 681 O O . SER A 1 89 ? 22.357 3.545 -30.987 1.00 96.31 89 SER A O 1
ATOM 683 N N . VAL A 1 90 ? 22.014 3.630 -28.769 1.00 96.25 90 VAL A N 1
ATOM 684 C CA . VAL A 1 90 ? 23.253 4.365 -28.479 1.00 96.25 90 VAL A CA 1
ATOM 685 C C . VAL A 1 90 ? 24.470 3.518 -28.835 1.00 96.25 90 VAL A C 1
ATOM 687 O O . VAL A 1 90 ? 25.381 4.008 -29.497 1.00 96.25 90 VAL A O 1
ATOM 690 N N . TRP A 1 91 ? 24.482 2.243 -28.440 1.00 96.94 91 TRP A N 1
ATOM 691 C CA . TRP A 1 91 ? 25.597 1.358 -28.760 1.00 96.94 91 TRP A CA 1
ATOM 692 C C . TRP A 1 91 ? 25.758 1.165 -30.271 1.00 96.94 91 TRP A C 1
ATOM 694 O O . TRP A 1 91 ? 26.874 1.273 -30.758 1.00 96.94 91 TRP A O 1
ATOM 704 N N . ALA A 1 92 ? 24.660 0.990 -31.013 1.00 94.19 92 ALA A N 1
ATOM 705 C CA . ALA A 1 92 ? 24.693 0.909 -32.471 1.00 94.19 92 ALA A CA 1
ATOM 706 C C . ALA A 1 92 ? 25.313 2.167 -33.102 1.00 94.19 92 ALA A C 1
ATOM 708 O O . ALA A 1 92 ? 26.218 2.048 -33.918 1.00 94.19 92 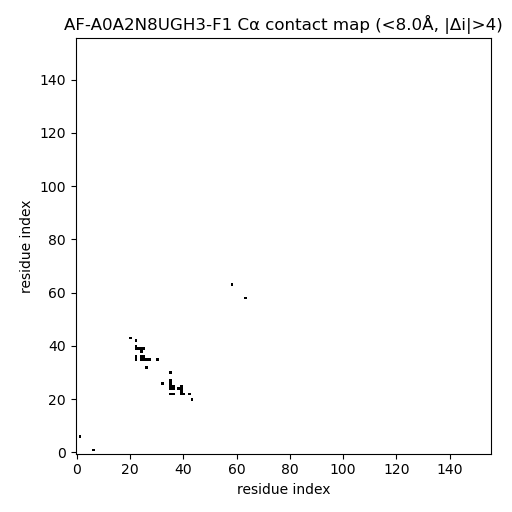ALA A O 1
ATOM 709 N N . THR A 1 93 ? 24.907 3.367 -32.667 1.00 94.50 93 THR A N 1
ATOM 710 C CA . THR A 1 93 ? 25.477 4.618 -33.201 1.00 94.50 93 THR A CA 1
ATOM 711 C C . THR A 1 93 ? 26.944 4.823 -32.830 1.00 94.50 93 THR A C 1
ATOM 713 O O . THR A 1 93 ? 27.715 5.333 -33.634 1.00 94.50 93 THR A O 1
ATOM 716 N N . VAL A 1 94 ? 27.351 4.433 -31.618 1.00 94.38 94 VAL A N 1
ATOM 717 C CA . VAL A 1 94 ? 28.749 4.558 -31.175 1.00 94.38 94 VAL A CA 1
ATOM 718 C C . VAL A 1 94 ? 29.634 3.562 -31.920 1.00 94.38 94 VAL A C 1
ATOM 720 O O . VAL A 1 94 ? 30.745 3.907 -32.310 1.00 94.38 94 VAL A O 1
ATOM 723 N N . GLN A 1 95 ? 29.133 2.347 -32.146 1.00 92.88 95 GLN A N 1
ATOM 724 C CA . GLN A 1 95 ? 29.836 1.319 -32.901 1.00 92.88 95 GLN A CA 1
ATOM 725 C C . GLN A 1 95 ? 30.007 1.729 -34.369 1.00 92.88 95 GLN A C 1
ATOM 727 O O . GLN A 1 95 ? 31.115 1.653 -34.884 1.00 92.88 95 GLN A O 1
ATOM 732 N N . GLU A 1 96 ? 28.958 2.248 -35.012 1.00 91.69 96 GLU A N 1
ATOM 733 C CA . GLU A 1 96 ? 29.029 2.759 -36.389 1.00 91.69 96 GLU A CA 1
ATOM 734 C C . GLU A 1 96 ? 30.067 3.887 -36.525 1.00 91.69 96 GLU A C 1
ATOM 736 O O . GLU A 1 96 ? 30.856 3.903 -37.467 1.00 91.69 96 GLU A O 1
ATOM 741 N N . GLN A 1 97 ? 30.135 4.801 -35.551 1.00 90.69 97 GLN A N 1
ATOM 742 C CA . GLN A 1 97 ? 31.153 5.857 -35.531 1.00 90.69 97 GLN A CA 1
ATOM 743 C C . GLN A 1 97 ? 32.576 5.314 -35.349 1.00 90.69 97 GLN A C 1
ATOM 745 O O . GLN A 1 97 ? 33.498 5.817 -35.990 1.00 90.69 97 GLN A O 1
ATOM 750 N N . ALA A 1 98 ? 32.761 4.306 -34.493 1.00 87.81 98 ALA A N 1
ATOM 751 C CA . ALA A 1 98 ? 34.056 3.658 -34.304 1.00 87.81 98 ALA A CA 1
ATOM 752 C C . ALA A 1 98 ? 34.513 2.945 -35.587 1.00 87.81 98 ALA A C 1
ATOM 754 O O . ALA A 1 98 ? 35.646 3.137 -36.018 1.00 87.81 98 ALA A O 1
ATOM 755 N N . GLU A 1 99 ? 33.614 2.210 -36.244 1.00 88.06 99 GLU A N 1
ATOM 756 C CA . GLU A 1 99 ? 33.895 1.512 -37.503 1.00 88.06 99 GLU A CA 1
ATOM 757 C C . GLU A 1 99 ? 34.227 2.483 -38.642 1.00 88.06 99 GLU A C 1
ATOM 759 O O . GLU A 1 99 ? 35.174 2.244 -39.392 1.00 88.06 99 GLU A O 1
ATOM 764 N N . MET A 1 100 ? 33.512 3.610 -38.759 1.00 86.44 100 MET A N 1
ATOM 765 C CA . MET A 1 100 ? 33.857 4.635 -39.750 1.00 86.44 100 MET A CA 1
ATOM 766 C C . MET A 1 100 ? 35.219 5.277 -39.472 1.00 86.44 100 MET A C 1
ATOM 768 O O . MET A 1 100 ? 36.005 5.451 -40.400 1.00 86.44 100 MET A O 1
ATOM 772 N N . ALA A 1 101 ? 35.530 5.594 -38.212 1.00 85.62 101 ALA A N 1
ATOM 773 C CA . ALA A 1 101 ? 36.826 6.165 -37.848 1.00 85.62 101 ALA A CA 1
ATOM 774 C C . ALA A 1 101 ? 37.986 5.191 -38.130 1.00 85.62 101 ALA A C 1
ATOM 776 O O . ALA A 1 101 ? 39.041 5.600 -38.618 1.00 85.62 101 ALA A O 1
ATOM 777 N N . GLU A 1 102 ? 37.791 3.896 -37.870 1.00 84.62 102 GLU A N 1
ATOM 778 C CA . GLU A 1 102 ? 38.758 2.849 -38.212 1.00 84.62 102 GLU A CA 1
ATOM 779 C C . GLU A 1 102 ? 38.913 2.682 -39.730 1.00 84.62 102 GLU A C 1
ATOM 781 O O . GLU A 1 102 ? 40.037 2.567 -40.223 1.00 84.62 102 GLU A O 1
ATOM 786 N N . ALA A 1 103 ? 37.816 2.729 -40.493 1.00 81.19 103 ALA A N 1
ATOM 787 C CA . ALA A 1 103 ? 37.851 2.664 -41.952 1.00 81.19 103 ALA A CA 1
ATOM 788 C C . ALA A 1 103 ? 38.570 3.873 -42.574 1.00 81.19 103 ALA A C 1
ATOM 790 O O . ALA A 1 103 ? 39.363 3.702 -43.500 1.00 81.19 103 ALA A O 1
ATOM 791 N N . GLU A 1 104 ? 38.352 5.084 -42.053 1.00 80.00 104 GLU A N 1
ATOM 792 C CA . GLU A 1 104 ? 39.072 6.291 -42.474 1.00 80.00 104 GLU A CA 1
ATOM 793 C C . GLU A 1 104 ? 40.567 6.204 -42.145 1.00 80.00 104 GLU A C 1
ATOM 795 O O . GLU A 1 104 ? 41.403 6.536 -42.988 1.00 80.00 104 GLU A O 1
ATOM 800 N N . ALA A 1 105 ? 40.928 5.693 -40.964 1.00 78.25 105 ALA A N 1
ATOM 801 C CA . ALA A 1 105 ? 42.322 5.462 -40.593 1.00 78.25 105 ALA A CA 1
ATOM 802 C C . ALA A 1 105 ? 42.991 4.405 -41.489 1.00 78.25 105 ALA A C 1
ATOM 804 O O . ALA A 1 105 ? 44.131 4.586 -41.920 1.00 78.25 105 ALA A O 1
ATOM 805 N N . MET A 1 106 ? 42.280 3.325 -41.826 1.00 77.00 106 MET A N 1
ATOM 806 C CA . MET A 1 106 ? 42.771 2.288 -42.734 1.00 77.00 106 MET A CA 1
ATOM 807 C C . MET A 1 106 ? 42.889 2.799 -44.175 1.00 77.00 106 MET A C 1
ATOM 809 O O . MET A 1 106 ? 43.844 2.454 -44.868 1.00 77.00 106 MET A O 1
ATOM 813 N N . ALA A 1 107 ? 41.967 3.653 -44.626 1.00 77.75 107 ALA A N 1
ATOM 814 C CA . ALA A 1 107 ? 42.043 4.307 -45.928 1.00 77.75 107 ALA A CA 1
ATOM 815 C C . ALA A 1 107 ? 43.210 5.304 -45.997 1.00 77.75 107 ALA A C 1
ATOM 817 O O . ALA A 1 107 ? 43.914 5.341 -47.004 1.00 77.75 107 ALA A O 1
ATOM 818 N N . ALA A 1 108 ? 43.468 6.060 -44.925 1.00 76.62 108 ALA A N 1
ATOM 819 C CA . ALA A 1 108 ? 44.627 6.945 -44.828 1.00 76.62 108 ALA A CA 1
ATOM 820 C C . ALA A 1 108 ? 45.949 6.156 -44.828 1.00 76.62 108 ALA A C 1
ATOM 822 O O . ALA A 1 108 ? 46.856 6.489 -45.590 1.00 76.62 108 ALA A O 1
ATOM 823 N N . ALA A 1 109 ? 46.035 5.063 -44.063 1.00 73.50 109 ALA A N 1
ATOM 824 C CA . ALA A 1 109 ? 47.200 4.177 -44.057 1.00 73.50 109 ALA A CA 1
ATOM 825 C C . ALA A 1 109 ? 47.396 3.460 -45.408 1.00 73.50 109 ALA A C 1
ATOM 827 O O . ALA A 1 109 ? 48.515 3.339 -45.898 1.00 73.50 109 ALA A O 1
ATOM 828 N N . GLY A 1 110 ? 46.313 3.023 -46.057 1.00 66.88 110 GLY A N 1
ATOM 829 C CA . GLY A 1 110 ? 46.346 2.435 -47.397 1.00 66.88 110 GLY A CA 1
ATOM 830 C C . GLY A 1 110 ? 46.759 3.436 -48.481 1.00 66.88 110 GLY A C 1
ATOM 831 O O . GLY A 1 110 ? 47.477 3.071 -49.411 1.00 66.88 110 GLY A O 1
ATOM 832 N N . ALA A 1 111 ? 46.367 4.706 -48.347 1.00 65.19 111 ALA A N 1
ATOM 833 C CA . ALA A 1 111 ? 46.804 5.786 -49.227 1.00 65.19 111 ALA A CA 1
ATOM 834 C C . ALA A 1 111 ? 48.289 6.135 -49.026 1.00 65.19 111 ALA A C 1
ATOM 836 O O . ALA A 1 111 ? 48.991 6.357 -50.010 1.00 65.19 111 ALA A O 1
ATOM 837 N N . GLU A 1 112 ? 48.795 6.119 -47.789 1.00 59.25 112 GLU A N 1
ATOM 838 C CA . GLU A 1 112 ? 50.228 6.270 -47.490 1.00 59.25 112 GLU A CA 1
ATOM 839 C C . GLU A 1 112 ? 51.049 5.086 -48.043 1.00 59.25 112 GLU A C 1
ATOM 841 O O . GLU A 1 112 ? 52.095 5.285 -48.666 1.00 59.25 112 GLU A O 1
ATOM 846 N N . MET A 1 113 ? 50.523 3.858 -47.920 1.00 57.91 113 MET A N 1
ATOM 847 C CA . MET A 1 113 ? 51.124 2.632 -48.465 1.00 57.91 113 MET A CA 1
ATOM 848 C C . MET A 1 113 ? 51.186 2.658 -50.009 1.00 57.91 113 MET A C 1
ATOM 850 O O . MET A 1 113 ? 52.199 2.340 -50.629 1.00 57.91 113 MET A O 1
ATOM 854 N N . GLY A 1 114 ? 50.102 3.090 -50.658 1.00 58.56 114 GLY A N 1
ATOM 855 C CA . GLY A 1 114 ? 50.053 3.267 -52.111 1.00 58.56 114 GLY A CA 1
ATOM 856 C C . GLY A 1 114 ? 50.940 4.411 -52.612 1.00 58.56 114 GLY A C 1
ATOM 857 O O . GLY A 1 114 ? 51.512 4.309 -53.698 1.00 58.56 114 GLY A O 1
ATOM 858 N N . ALA A 1 115 ? 51.102 5.477 -51.822 1.00 59.00 115 ALA A N 1
ATOM 859 C CA . ALA A 1 115 ? 51.965 6.602 -52.160 1.00 59.00 115 ALA A CA 1
ATOM 860 C C . ALA A 1 115 ? 53.452 6.220 -52.128 1.00 59.00 115 ALA A C 1
ATOM 862 O O . ALA A 1 115 ? 54.157 6.546 -53.082 1.00 59.00 115 ALA A O 1
ATOM 863 N N . TYR A 1 116 ? 53.940 5.488 -51.114 1.00 58.06 116 TYR A N 1
ATOM 864 C CA . TYR A 1 116 ? 55.341 5.040 -51.137 1.00 58.06 116 TYR A CA 1
ATOM 865 C C . TYR A 1 116 ? 55.583 4.010 -52.249 1.00 58.06 116 TYR A C 1
ATOM 867 O O . TYR A 1 116 ? 56.612 4.083 -52.913 1.00 58.06 116 TYR A O 1
ATOM 875 N N . ALA A 1 117 ? 54.645 3.083 -52.496 1.00 58.06 117 ALA A N 1
ATOM 876 C CA . ALA A 1 117 ? 54.794 2.082 -53.555 1.00 58.06 117 ALA A CA 1
ATOM 877 C C . ALA A 1 117 ? 54.785 2.729 -54.954 1.00 58.06 117 ALA A C 1
ATOM 879 O O . ALA A 1 117 ? 55.522 2.305 -55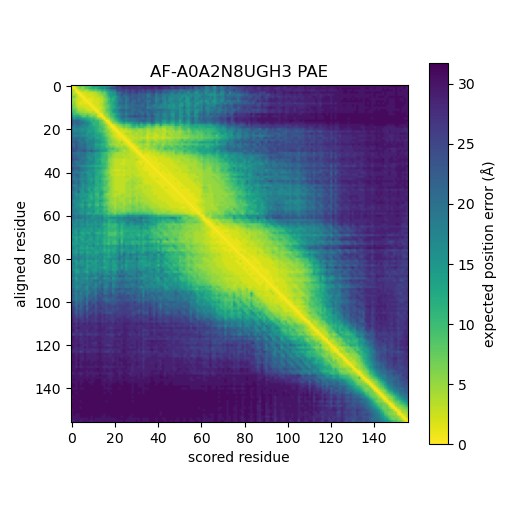.842 1.00 58.06 117 ALA A O 1
ATOM 880 N N . GLY A 1 118 ? 53.994 3.791 -55.145 1.00 57.34 118 GLY A N 1
ATOM 881 C CA . GLY A 1 118 ? 54.002 4.604 -56.362 1.00 57.34 118 GLY A CA 1
ATOM 882 C C . GLY A 1 118 ? 55.281 5.431 -56.541 1.00 57.34 118 GLY A C 1
ATOM 883 O O . GLY A 1 118 ? 55.766 5.555 -57.664 1.00 57.34 118 GLY A O 1
ATOM 884 N N . VAL A 1 119 ? 55.856 5.959 -55.454 1.00 58.12 119 VAL A N 1
ATOM 885 C CA . VAL A 1 119 ? 57.152 6.665 -55.473 1.00 58.12 119 VAL A CA 1
ATOM 886 C C . VAL A 1 119 ? 58.306 5.699 -55.773 1.00 58.12 119 VAL A C 1
ATOM 888 O O . VAL A 1 119 ? 59.175 6.035 -56.573 1.00 58.12 119 VAL A O 1
ATOM 891 N N . ASP A 1 120 ? 58.284 4.488 -55.209 1.00 54.12 120 ASP A N 1
ATOM 892 C CA . ASP A 1 120 ? 59.286 3.441 -55.445 1.00 54.12 120 ASP A CA 1
ATOM 893 C C . ASP A 1 120 ? 59.253 2.960 -56.908 1.00 54.12 120 ASP A C 1
ATOM 895 O O . ASP A 1 120 ? 60.271 2.990 -57.601 1.00 54.12 120 ASP A O 1
ATOM 899 N N . MET A 1 121 ? 58.065 2.655 -57.456 1.00 58.44 121 MET A N 1
ATOM 900 C CA . MET A 1 121 ? 57.933 2.298 -58.879 1.00 58.44 121 MET A CA 1
ATOM 901 C C . MET A 1 121 ? 58.300 3.457 -59.823 1.00 58.44 121 MET A C 1
ATOM 903 O O . MET A 1 121 ? 58.860 3.227 -60.893 1.00 58.44 121 MET A O 1
ATOM 907 N N . GLY A 1 122 ? 58.021 4.706 -59.436 1.00 58.19 122 GLY A N 1
ATOM 908 C CA . GLY A 1 122 ? 58.443 5.894 -60.182 1.00 58.19 122 GLY A CA 1
ATOM 909 C C . GLY A 1 122 ? 59.966 6.067 -60.215 1.00 58.19 122 GLY A C 1
ATOM 910 O O . GLY A 1 122 ? 60.517 6.390 -61.264 1.00 58.19 122 GLY A O 1
ATOM 911 N N . MET A 1 123 ? 60.657 5.786 -59.106 1.00 57.88 123 MET A N 1
ATOM 912 C CA . MET A 1 123 ? 62.118 5.853 -59.016 1.00 57.88 123 MET A CA 1
ATOM 913 C C . MET A 1 123 ? 62.801 4.719 -59.798 1.00 57.88 123 MET A C 1
ATOM 915 O O . MET A 1 123 ? 63.787 4.969 -60.491 1.00 57.88 123 MET A O 1
ATOM 919 N N . TYR A 1 124 ? 62.267 3.491 -59.756 1.00 55.12 124 TYR A N 1
ATOM 920 C CA . TYR A 1 124 ? 62.765 2.387 -60.587 1.00 55.12 124 TYR A CA 1
ATOM 921 C C . TYR A 1 124 ? 62.464 2.586 -62.080 1.00 55.12 124 TYR A C 1
ATOM 923 O O . TYR A 1 124 ? 63.286 2.212 -62.914 1.00 55.12 124 TYR A O 1
ATOM 931 N N . ALA A 1 125 ? 61.334 3.205 -62.438 1.00 55.47 125 ALA A N 1
ATOM 932 C CA . ALA A 1 125 ? 61.018 3.546 -63.825 1.00 55.47 125 ALA A CA 1
ATOM 933 C C . ALA A 1 125 ? 61.920 4.664 -64.375 1.00 55.47 125 ALA A C 1
ATOM 935 O O . ALA A 1 125 ? 62.372 4.568 -65.515 1.00 55.47 125 ALA A O 1
ATOM 936 N N . ASP A 1 126 ? 62.232 5.685 -63.574 1.00 52.97 126 ASP A N 1
ATOM 937 C CA . ASP A 1 126 ? 63.161 6.756 -63.959 1.00 52.97 126 ASP A CA 1
ATOM 938 C C . ASP A 1 126 ? 64.614 6.245 -64.018 1.00 52.97 126 ASP A C 1
ATOM 940 O O . ASP A 1 126 ? 65.354 6.553 -64.950 1.00 52.97 126 ASP A O 1
ATOM 944 N N . ALA A 1 127 ? 65.007 5.340 -63.110 1.00 55.53 127 ALA A N 1
ATOM 945 C CA . ALA A 1 127 ? 66.280 4.622 -63.196 1.00 55.53 127 ALA A CA 1
ATOM 946 C C . ALA A 1 127 ? 66.353 3.694 -64.425 1.00 55.53 127 ALA A C 1
ATOM 948 O O . ALA A 1 127 ? 67.406 3.600 -65.054 1.00 55.53 127 ALA A O 1
ATOM 949 N N . ALA A 1 128 ? 65.250 3.045 -64.815 1.00 51.94 128 ALA A N 1
ATOM 950 C CA . ALA A 1 128 ? 65.165 2.262 -66.049 1.00 51.94 128 ALA A CA 1
ATOM 951 C C . ALA A 1 128 ? 65.214 3.150 -67.306 1.00 51.94 128 ALA A C 1
ATOM 953 O O . ALA A 1 128 ? 65.845 2.770 -68.290 1.00 51.94 128 ALA A O 1
ATOM 954 N N . ALA A 1 129 ? 64.621 4.348 -67.275 1.00 53.66 129 ALA A N 1
ATOM 955 C CA . ALA A 1 129 ? 64.729 5.336 -68.349 1.00 53.66 129 ALA A CA 1
ATOM 956 C C . ALA A 1 129 ? 66.153 5.918 -68.457 1.00 53.66 129 ALA A C 1
ATOM 958 O O . ALA A 1 129 ? 66.682 6.053 -69.562 1.00 53.66 129 ALA A O 1
ATOM 959 N N . ALA A 1 130 ? 66.814 6.181 -67.325 1.00 53.53 130 ALA A N 1
ATOM 960 C CA . ALA A 1 130 ? 68.216 6.589 -67.275 1.00 53.53 130 ALA A CA 1
ATOM 961 C C . ALA A 1 130 ? 69.154 5.471 -67.766 1.00 53.53 130 ALA A C 1
ATOM 963 O O . ALA A 1 130 ? 70.051 5.737 -68.563 1.00 53.53 130 ALA A O 1
ATOM 964 N N . ALA A 1 131 ? 68.917 4.213 -67.376 1.00 52.09 131 ALA A N 1
ATOM 965 C CA . ALA A 1 131 ? 69.666 3.052 -67.863 1.00 52.09 131 ALA A CA 1
ATOM 966 C C . ALA A 1 131 ? 69.439 2.792 -69.364 1.00 52.09 131 ALA A C 1
ATOM 968 O O . ALA A 1 131 ? 70.386 2.465 -70.079 1.00 52.09 131 ALA A O 1
ATOM 969 N N . ALA A 1 132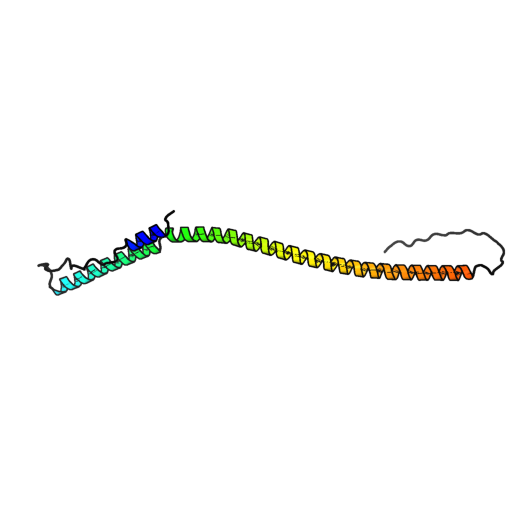 ? 68.221 3.013 -69.875 1.00 52.88 132 ALA A N 1
ATOM 970 C CA . ALA A 1 132 ? 67.925 2.948 -71.307 1.00 52.88 132 ALA A CA 1
ATOM 971 C C . ALA A 1 132 ? 68.647 4.049 -72.109 1.00 52.88 132 ALA A C 1
ATOM 973 O O . ALA A 1 132 ? 69.018 3.821 -73.259 1.00 52.88 132 ALA A O 1
ATOM 974 N N . GLY A 1 133 ? 68.912 5.211 -71.498 1.00 51.34 133 GLY A N 1
ATOM 975 C CA . GLY A 1 133 ? 69.719 6.282 -72.092 1.00 51.34 133 GLY A CA 1
ATOM 976 C 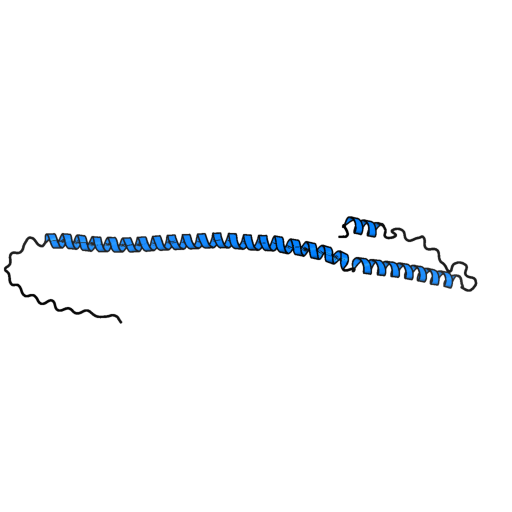C . GLY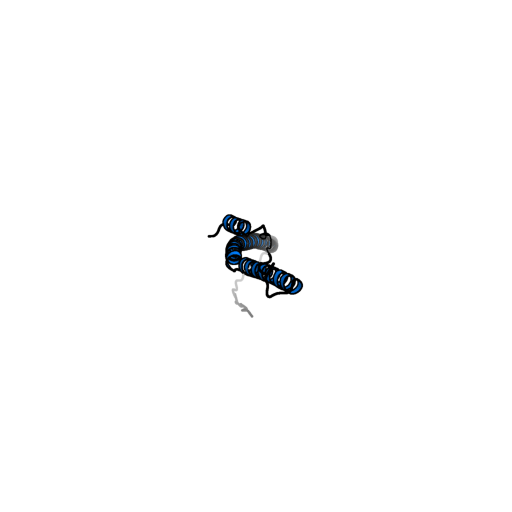 A 1 133 ? 71.209 5.944 -72.244 1.00 51.34 133 GLY A C 1
ATOM 977 O O . GLY A 1 133 ? 71.860 6.475 -73.141 1.00 51.34 133 GLY A O 1
ATOM 978 N N . TYR A 1 134 ? 71.745 5.033 -71.425 1.00 48.91 134 TYR A N 1
ATOM 979 C CA . TYR A 1 134 ? 73.141 4.579 -71.505 1.00 48.91 134 TYR A CA 1
ATOM 980 C C . TYR A 1 134 ? 73.347 3.343 -72.393 1.00 48.91 134 TYR A C 1
ATOM 982 O O . TYR A 1 134 ? 74.490 2.991 -72.679 1.00 48.91 134 TYR A O 1
ATOM 990 N N . LEU A 1 135 ? 72.277 2.700 -72.878 1.00 45.28 135 LEU A N 1
ATOM 991 C CA . LEU A 1 135 ? 72.374 1.470 -73.674 1.00 45.28 135 LEU A CA 1
ATOM 992 C C . LEU A 1 135 ? 72.524 1.700 -75.193 1.00 45.28 135 LEU A C 1
ATOM 994 O O . LEU A 1 135 ? 72.435 0.750 -75.967 1.00 45.28 135 LEU A O 1
ATOM 998 N N . TYR A 1 136 ? 72.763 2.937 -75.643 1.00 48.25 136 TYR A N 1
ATOM 999 C CA . TYR A 1 136 ? 73.049 3.242 -77.052 1.00 48.25 136 TYR A CA 1
ATOM 1000 C C . TYR A 1 136 ? 74.404 3.943 -77.204 1.00 48.25 136 TYR A C 1
ATOM 1002 O O . TYR A 1 136 ? 74.500 5.100 -77.610 1.00 48.25 136 TYR A O 1
ATOM 1010 N N . GLY A 1 137 ? 75.472 3.241 -76.828 1.00 51.66 137 GLY A N 1
ATOM 1011 C CA . GLY A 1 137 ? 76.835 3.756 -76.939 1.00 51.66 137 GLY A CA 1
ATOM 1012 C C . GLY A 1 137 ? 77.897 2.760 -76.490 1.00 51.66 137 GLY A C 1
ATOM 1013 O O . GLY A 1 137 ? 78.719 3.092 -75.646 1.00 51.66 137 GLY A O 1
ATOM 1014 N N . GLY A 1 138 ? 77.870 1.538 -77.020 1.00 40.56 138 GLY A N 1
ATOM 1015 C CA . GLY A 1 138 ? 78.903 0.539 -76.754 1.00 40.56 138 GLY A CA 1
ATOM 1016 C C . GLY A 1 138 ? 78.813 -0.609 -77.748 1.00 40.56 138 GLY A C 1
ATOM 1017 O O . GLY A 1 138 ? 77.937 -1.459 -77.633 1.00 40.56 138 GLY A O 1
ATOM 1018 N N . GLU A 1 139 ? 79.684 -0.591 -78.754 1.00 44.41 139 GLU A N 1
ATOM 1019 C CA . GLU A 1 139 ? 79.978 -1.757 -79.584 1.00 44.41 139 GLU A CA 1
ATOM 1020 C C . GLU A 1 139 ? 80.720 -2.793 -78.730 1.00 44.41 139 GLU A C 1
ATOM 1022 O O . GLU A 1 139 ? 81.754 -2.455 -78.169 1.00 44.41 139 GLU A O 1
ATOM 1027 N N . GLU A 1 140 ? 80.234 -4.033 -78.661 1.00 32.41 140 GLU A N 1
ATOM 1028 C CA . GLU A 1 140 ? 81.063 -5.242 -78.499 1.00 32.41 140 GLU A CA 1
ATOM 1029 C C . GLU A 1 140 ? 80.181 -6.478 -78.753 1.00 32.41 140 GLU A C 1
ATOM 1031 O O . GLU A 1 140 ? 79.074 -6.596 -78.239 1.00 32.41 140 GLU A O 1
ATOM 1036 N N . SER A 1 141 ? 80.488 -7.254 -79.796 1.00 39.84 141 SER A N 1
ATOM 1037 C CA . SER A 1 141 ? 81.288 -8.489 -79.737 1.00 39.84 141 SER A CA 1
ATOM 1038 C C . SER A 1 141 ? 80.663 -9.548 -78.830 1.00 39.84 141 SER A C 1
ATOM 1040 O O . SER A 1 141 ? 80.623 -9.408 -77.614 1.00 39.84 141 SER A O 1
ATOM 1042 N N . GLY A 1 142 ? 80.167 -10.611 -79.462 1.00 41.66 142 GLY A N 1
ATOM 1043 C CA . GLY A 1 142 ? 79.461 -11.693 -78.794 1.00 41.66 142 GLY A CA 1
ATOM 1044 C C . GLY A 1 142 ? 80.362 -12.631 -78.003 1.00 41.66 142 GLY A C 1
ATOM 1045 O O . GLY A 1 142 ? 81.537 -12.775 -78.313 1.00 41.66 142 GLY A O 1
ATOM 1046 N N . ASP A 1 143 ? 79.754 -13.309 -77.039 1.00 38.84 143 ASP A N 1
ATOM 1047 C CA . ASP A 1 143 ? 79.838 -14.756 -76.855 1.00 38.84 143 ASP A CA 1
ATOM 1048 C C . ASP A 1 143 ? 78.721 -15.150 -75.880 1.00 38.84 143 ASP A C 1
ATOM 1050 O O . ASP A 1 143 ? 78.490 -14.465 -74.881 1.00 38.84 143 ASP A O 1
ATOM 1054 N N . GLY A 1 144 ? 77.956 -16.181 -76.222 1.00 46.34 144 GLY A N 1
ATOM 1055 C CA . GLY A 1 144 ? 76.863 -16.670 -75.390 1.00 46.34 144 GLY A CA 1
ATOM 1056 C C . GLY A 1 144 ? 77.377 -17.755 -74.458 1.00 46.34 144 GLY A C 1
ATOM 1057 O O . GLY A 1 144 ? 77.831 -18.786 -74.941 1.00 46.34 144 GLY A O 1
ATOM 1058 N N . ASP A 1 145 ? 77.250 -17.556 -73.147 1.00 40.31 145 ASP A N 1
ATOM 1059 C CA . ASP A 1 145 ? 77.395 -18.639 -72.173 1.00 40.31 145 ASP A CA 1
ATOM 1060 C C . ASP A 1 145 ? 76.315 -18.514 -71.087 1.00 40.31 145 ASP A C 1
ATOM 1062 O O . ASP A 1 145 ? 76.356 -17.661 -70.197 1.00 40.31 145 ASP A O 1
ATOM 1066 N N . ASP A 1 146 ? 75.287 -19.346 -71.245 1.00 50.81 146 ASP A N 1
ATOM 1067 C CA . ASP A 1 146 ? 74.161 -19.528 -70.337 1.00 50.81 146 ASP A CA 1
ATOM 1068 C C . ASP A 1 146 ? 74.591 -20.391 -69.144 1.00 50.81 146 ASP A C 1
ATOM 1070 O O . ASP A 1 146 ? 74.707 -21.610 -69.265 1.00 50.81 146 ASP A O 1
ATOM 1074 N N . THR A 1 147 ? 74.681 -19.811 -67.943 1.00 46.53 147 THR A N 1
ATOM 1075 C CA . THR A 1 147 ? 74.504 -20.594 -66.708 1.00 46.53 147 THR A CA 1
ATOM 1076 C C . THR A 1 147 ? 73.663 -19.842 -65.680 1.00 46.53 147 THR A C 1
ATOM 1078 O O . THR A 1 147 ? 74.170 -19.157 -64.791 1.00 46.5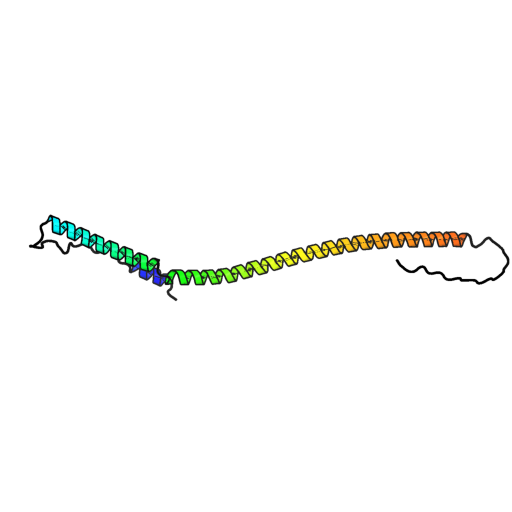3 147 THR A O 1
ATOM 1081 N N . VAL A 1 148 ? 72.343 -20.017 -65.770 1.00 46.78 148 VAL A N 1
ATOM 1082 C CA . VAL A 1 148 ? 71.402 -19.694 -64.692 1.00 46.78 148 VAL A CA 1
ATOM 1083 C C . VAL A 1 148 ? 71.518 -20.774 -63.614 1.00 46.78 148 VAL A C 1
ATOM 1085 O O . VAL A 1 148 ? 70.980 -21.871 -63.761 1.00 46.78 148 VAL A O 1
ATOM 1088 N N . VAL A 1 149 ? 72.206 -20.471 -62.510 1.00 48.78 149 VAL A N 1
ATOM 1089 C CA . VAL A 1 149 ? 72.161 -21.295 -61.292 1.00 48.78 149 VAL A CA 1
ATOM 1090 C C . VAL A 1 149 ? 71.219 -20.638 -60.288 1.00 48.78 149 VAL A C 1
ATOM 1092 O O . VAL A 1 149 ? 71.521 -19.613 -59.683 1.00 48.78 149 VAL A O 1
ATOM 1095 N N . MET A 1 150 ? 70.054 -21.262 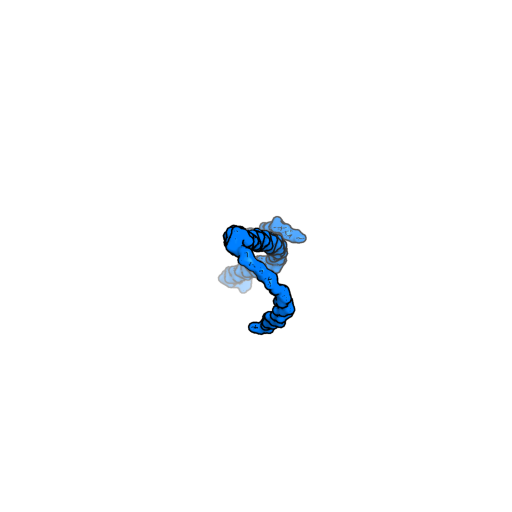-60.128 1.00 50.50 150 MET A N 1
ATOM 1096 C CA . MET A 1 150 ? 69.049 -20.955 -59.113 1.00 50.50 150 MET A CA 1
ATOM 1097 C C . MET A 1 150 ? 69.612 -21.143 -57.699 1.00 50.50 150 MET A C 1
ATOM 1099 O O . MET A 1 150 ? 70.162 -22.200 -57.385 1.00 50.50 150 MET A O 1
ATOM 1103 N N . ARG A 1 151 ? 69.358 -20.188 -56.798 1.00 49.00 151 ARG A N 1
ATOM 1104 C CA . ARG A 1 151 ? 69.336 -20.473 -55.357 1.00 49.00 151 ARG A CA 1
ATOM 1105 C C . ARG A 1 151 ? 68.303 -19.606 -54.643 1.00 49.00 151 ARG A C 1
ATOM 1107 O O . ARG A 1 151 ? 68.562 -18.449 -54.332 1.00 49.00 151 ARG A O 1
ATOM 1114 N N . GLN A 1 152 ? 67.136 -20.186 -54.374 1.00 54.41 152 GLN A N 1
ATOM 1115 C CA . GLN A 1 152 ? 66.241 -19.676 -53.337 1.00 54.41 152 GLN A CA 1
ATOM 1116 C C . GLN A 1 152 ? 66.890 -19.871 -51.957 1.00 54.41 152 GLN A C 1
ATOM 1118 O O . GLN A 1 152 ? 67.522 -20.909 -51.736 1.00 54.41 152 GLN A O 1
ATOM 1123 N N . PRO A 1 153 ? 66.685 -18.949 -51.008 1.00 49.66 153 PRO A N 1
ATOM 1124 C CA . PRO A 1 153 ? 66.662 -19.285 -49.597 1.00 49.66 153 PRO A CA 1
ATOM 1125 C C . PRO A 1 153 ? 65.229 -19.205 -49.065 1.00 49.66 153 PRO A C 1
ATOM 1127 O O . PRO A 1 153 ? 64.578 -18.163 -49.114 1.00 49.66 153 PRO A O 1
ATOM 1130 N N . GLU A 1 154 ? 64.767 -20.352 -48.575 1.00 48.62 154 GLU A N 1
ATOM 1131 C CA . GLU A 1 154 ? 63.543 -20.511 -47.803 1.00 48.62 154 GLU A CA 1
ATOM 1132 C C . GL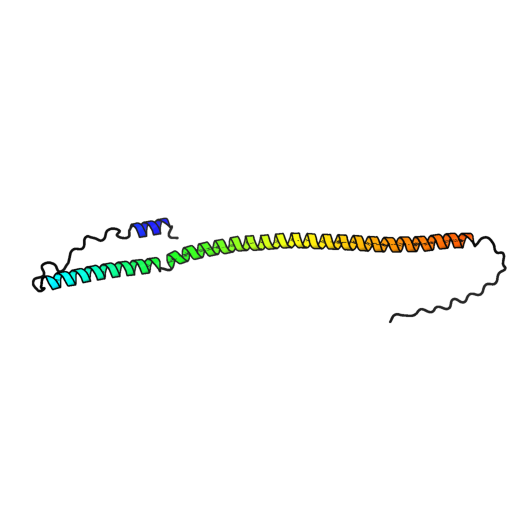U A 1 154 ? 63.563 -19.716 -46.489 1.00 48.62 154 GLU A C 1
ATOM 1134 O O . GLU A 1 154 ? 64.613 -19.412 -45.920 1.00 48.62 154 GLU A O 1
ATOM 1139 N N . TYR A 1 155 ? 62.347 -19.435 -46.028 1.00 45.50 155 TYR A N 1
ATOM 1140 C CA . TYR A 1 155 ? 61.964 -18.868 -44.744 1.00 45.50 155 TYR A CA 1
ATOM 1141 C C . TYR A 1 155 ? 62.586 -19.589 -43.538 1.00 45.50 155 TYR A C 1
ATOM 1143 O O . TYR A 1 155 ? 62.435 -20.802 -43.404 1.00 45.50 155 TYR A O 1
ATOM 1151 N N . TYR A 1 156 ? 63.158 -18.808 -42.617 1.00 50.59 156 TYR A N 1
ATOM 1152 C CA . TYR A 1 156 ? 62.953 -18.925 -41.167 1.00 50.59 156 TYR A CA 1
ATOM 1153 C C . TYR A 1 156 ? 63.204 -17.573 -40.498 1.00 50.59 156 TYR A C 1
ATOM 1155 O O . TYR A 1 156 ? 64.220 -16.929 -40.843 1.00 50.59 156 TYR A O 1
#

Organism: NCBI:txid72559

Secondary structure (DSSP, 8-state):
---HHHHHHHHHTS--S------TTTT-TTS-HHHHHHHHHHHHHHHHHHHHHHHHHHHH-HHHHHHHHHHHHHHHHHHHHHHHHHHHHHHHHHHHHHHHHHHHHHHHHHHHHHHHHHHHHHHHHHHHHHHHHHSSS-------------------

InterPro domains:
  IPR013965 DASH complex subunit Dad3 [PF08656] (31-102)
  IPR013965 DASH complex subunit Dad3 [PTHR28017] (13-142)

Sequence (156 aa):
MADIQQVLDQVAALPTASKPYINPYAGHRALSDHEQELLGEYARLADTVRRVAALSTLLSSSTAHASLLTQLRVLERKMGLVLTLYKASVWATVQEQAEMAEAEAMAAAGAEMGAYAGVDMGMYADAAAAAAGYLYGGEESGDGDDTVVMRQPEYY